Protein AF-A0A560DFE4-F1 (afdb_monomer)

Mean predicted aligned error: 6.1 Å

Nearest PDB structures (foldseek):
  7d5s-assembly1_A5  TM=6.092E-01  e=1.907E+00  Saccharomyces cerevisiae S288C
  2gid-assembly2_J  TM=3.712E-01  e=9.970E-01  Trypanosoma brucei brucei TREU927
  4wqt-assembly3_N  TM=3.656E-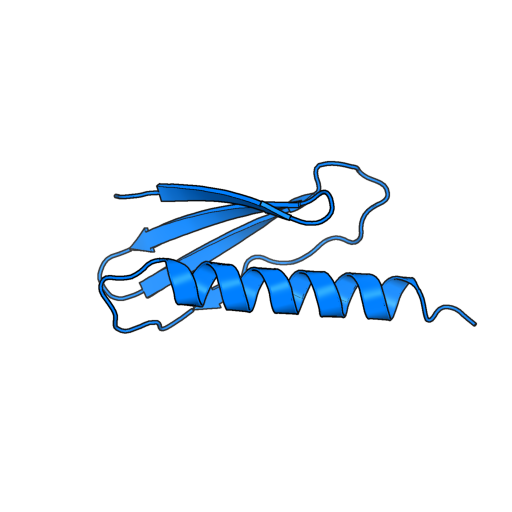01  e=1.907E+00  Thermus thermophilus HB8
  1iw7-assembly1_D  TM=3.934E-01  e=3.057E+00  Thermus thermophilus
  4wqt-assembly2_I  TM=3.580E-01  e=3.870E+00  Thermus thermophilus HB8

Secondary structure (DSSP, 8-state):
--EEEEEETTEEEEEEEETTEEEEEEEESSTTSPP---EEE---SS-SHHHHHHHHHHHHHHHHHHTT--

pLDDT: mean 81.09, std 12.12, range [41.53, 93.31]

Solvent-accessible surface area (backbone atoms only — not comparable to full-atom values): 4255 Å² total; per-residue (Å²): 116,68,68,49,75,48,78,55,97,61,25,43,36,39,36,38,53,48,99,75,34,34,34,28,41,53,40,68,73,45,89,89,51,80,88,56,82,66,46,82,40,88,47,88,61,97,64,66,64,67,49,54,53,52,50,52,50,52,52,52,52,54,54,55,55,68,72,62,78,123

Organism: NCBI:txid1803665

Sequence (70 aa):
MPTEQQTFRGYNIQVTNNPALWYAAIYRTDPTLPDIDWVALNIRTTSVSPAFQEAKQVINRALGRAGSIT

Structure (mmCIF, N/CA/C/O backbone):
data_AF-A0A560DFE4-F1
#
_entry.id   AF-A0A560DFE4-F1
#
loop_
_atom_site.group_PDB
_atom_site.id
_atom_site.type_symbol
_atom_site.label_atom_id
_at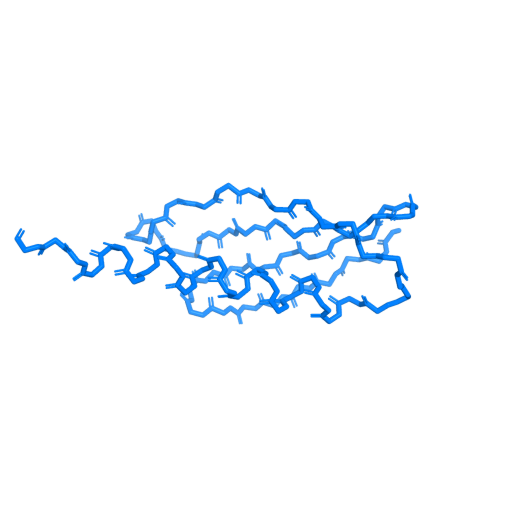om_site.label_alt_id
_atom_site.label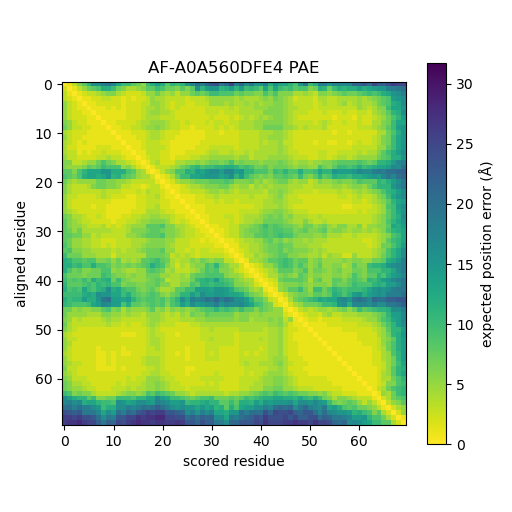_comp_id
_atom_site.label_asym_id
_atom_site.label_entity_id
_atom_site.label_seq_id
_atom_site.pdbx_PDB_ins_code
_atom_site.Cartn_x
_atom_site.Cartn_y
_atom_site.Cartn_z
_atom_site.occupancy
_atom_site.B_iso_or_equiv
_atom_site.auth_seq_id
_atom_site.auth_comp_id
_atom_site.auth_asym_id
_atom_site.auth_atom_id
_atom_site.pdbx_PDB_model_num
ATOM 1 N N . MET A 1 1 ? 16.647 -7.435 -4.527 1.00 60.81 1 MET A N 1
ATOM 2 C CA . MET A 1 1 ? 15.288 -7.088 -4.993 1.00 60.81 1 MET A CA 1
ATOM 3 C C . MET A 1 1 ? 14.955 -5.715 -4.437 1.00 60.81 1 MET A C 1
ATOM 5 O O . MET A 1 1 ? 14.984 -5.586 -3.216 1.00 60.81 1 MET A O 1
ATOM 9 N N . PRO A 1 2 ? 14.741 -4.682 -5.270 1.00 71.06 2 PRO A N 1
ATOM 10 C CA . PRO A 1 2 ? 14.343 -3.378 -4.760 1.00 71.06 2 PRO A CA 1
ATOM 11 C C . PRO A 1 2 ? 12.965 -3.509 -4.109 1.00 71.06 2 PRO A C 1
ATOM 13 O O . PRO A 1 2 ? 12.033 -4.069 -4.692 1.00 71.06 2 PRO A O 1
ATOM 16 N N . THR A 1 3 ? 12.889 -3.055 -2.865 1.00 80.94 3 THR A N 1
ATOM 17 C CA . THR A 1 3 ? 11.645 -2.928 -2.120 1.00 80.94 3 THR A CA 1
ATOM 18 C C . THR A 1 3 ? 11.519 -1.477 -1.710 1.00 80.94 3 THR A C 1
ATOM 20 O O . THR A 1 3 ? 12.433 -0.936 -1.090 1.00 80.94 3 THR A O 1
ATOM 23 N N . GLU A 1 4 ? 10.401 -0.861 -2.053 1.00 88.38 4 GLU A N 1
ATOM 24 C CA . GLU A 1 4 ? 10.088 0.510 -1.674 1.00 88.38 4 GLU A CA 1
ATOM 25 C C . GLU A 1 4 ? 8.887 0.511 -0.742 1.00 88.38 4 GLU A C 1
ATOM 27 O O . GLU A 1 4 ? 8.013 -0.351 -0.835 1.00 88.38 4 GLU A O 1
ATOM 32 N N . GLN A 1 5 ? 8.846 1.474 0.174 1.00 92.06 5 GLN A N 1
ATOM 33 C CA . GLN A 1 5 ? 7.775 1.577 1.155 1.00 92.06 5 GLN A CA 1
ATOM 34 C C . GLN A 1 5 ? 7.195 2.982 1.177 1.00 92.06 5 GLN A C 1
ATOM 36 O O . GLN A 1 5 ? 7.919 3.970 1.055 1.00 92.06 5 GLN A O 1
ATOM 41 N N . GLN A 1 6 ? 5.881 3.067 1.355 1.00 91.62 6 GLN A N 1
ATOM 42 C CA . GLN A 1 6 ? 5.185 4.331 1.518 1.00 91.62 6 GLN A CA 1
ATOM 43 C C . GLN A 1 6 ? 4.000 4.178 2.462 1.00 91.62 6 GLN A C 1
ATOM 45 O O . GLN A 1 6 ? 3.193 3.262 2.327 1.00 91.62 6 GLN A O 1
ATOM 50 N N . THR A 1 7 ? 3.837 5.149 3.354 1.00 92.88 7 THR A N 1
ATOM 51 C CA . THR A 1 7 ? 2.656 5.238 4.211 1.00 92.88 7 THR A CA 1
ATOM 52 C C . THR A 1 7 ? 1.538 6.016 3.517 1.00 92.88 7 THR A C 1
ATOM 54 O O . THR A 1 7 ? 1.770 7.080 2.937 1.00 92.88 7 THR A O 1
ATOM 57 N N . PHE A 1 8 ? 0.306 5.517 3.598 1.00 93.31 8 PHE A N 1
ATOM 58 C CA . PHE A 1 8 ? -0.885 6.185 3.082 1.00 93.31 8 PHE A CA 1
ATOM 59 C C . PHE A 1 8 ? -2.110 5.876 3.951 1.00 93.31 8 PHE A C 1
ATOM 61 O O . PHE A 1 8 ? -2.487 4.720 4.096 1.00 93.31 8 PHE A O 1
ATOM 68 N N . ARG A 1 9 ? -2.751 6.913 4.513 1.00 90.06 9 ARG A N 1
ATOM 69 C CA . ARG A 1 9 ? -4.007 6.811 5.293 1.00 90.06 9 ARG A CA 1
ATOM 70 C C . ARG A 1 9 ? -3.990 5.750 6.411 1.00 90.06 9 ARG A C 1
ATOM 72 O O . ARG A 1 9 ? -4.972 5.043 6.600 1.00 90.06 9 ARG A O 1
ATOM 79 N N . GLY A 1 10 ? -2.877 5.631 7.136 1.00 90.94 10 GLY A N 1
ATOM 80 C CA . GLY A 1 10 ? -2.735 4.627 8.201 1.00 90.94 10 GLY A CA 1
ATOM 81 C C . GLY A 1 10 ? -2.417 3.214 7.699 1.00 90.94 10 GLY A C 1
ATOM 82 O O . GLY A 1 10 ? -2.536 2.249 8.442 1.00 90.94 10 GLY A O 1
ATOM 83 N N . TYR A 1 11 ? -1.993 3.071 6.444 1.00 92.25 11 TYR A N 1
ATOM 84 C CA . TYR A 1 11 ? -1.451 1.825 5.912 1.00 92.25 11 TYR A CA 1
ATOM 85 C C . TYR A 1 11 ? 0.006 2.010 5.508 1.00 92.25 11 TYR A C 1
ATOM 87 O O . TYR A 1 11 ? 0.355 3.031 4.916 1.00 92.25 11 TYR A O 1
ATOM 95 N N . ASN A 1 12 ? 0.845 1.018 5.786 1.00 93.06 12 ASN A N 1
ATOM 96 C CA . ASN A 1 12 ? 2.163 0.883 5.185 1.00 93.06 12 ASN A CA 1
ATOM 97 C C . ASN A 1 12 ? 2.041 0.030 3.915 1.00 93.06 12 ASN A C 1
ATOM 99 O O . ASN A 1 12 ? 1.569 -1.105 3.967 1.00 93.06 12 ASN A O 1
ATOM 103 N N . ILE A 1 13 ? 2.437 0.590 2.778 1.00 92.00 13 ILE A N 1
ATOM 104 C CA . ILE A 1 13 ? 2.458 -0.084 1.485 1.00 92.00 13 ILE A CA 1
ATOM 105 C C . ILE A 1 13 ? 3.902 -0.464 1.194 1.00 92.00 13 ILE A C 1
ATOM 107 O O . ILE A 1 13 ? 4.753 0.412 1.067 1.00 92.00 13 ILE A O 1
ATOM 111 N N . GLN A 1 14 ? 4.164 -1.754 1.030 1.00 91.31 14 GLN A N 1
ATOM 112 C CA . GLN A 1 14 ? 5.460 -2.283 0.635 1.00 91.31 14 GLN A CA 1
ATOM 113 C C . GLN A 1 14 ? 5.372 -2.816 -0.790 1.00 91.31 14 GLN A C 1
ATOM 115 O O . GLN A 1 14 ? 4.640 -3.767 -1.056 1.00 91.31 14 GLN A O 1
ATOM 120 N N . VAL A 1 15 ? 6.132 -2.216 -1.702 1.00 88.31 15 VAL A N 1
ATOM 121 C CA . VAL A 1 15 ? 6.207 -2.642 -3.095 1.00 88.31 15 VAL A CA 1
ATOM 122 C C . VAL A 1 15 ? 7.513 -3.378 -3.348 1.00 88.31 15 VAL A C 1
ATOM 124 O O . VAL A 1 15 ? 8.586 -2.816 -3.147 1.00 88.31 15 VAL A O 1
ATOM 127 N N . THR A 1 16 ? 7.435 -4.616 -3.831 1.00 86.88 16 THR A N 1
ATOM 128 C CA . THR A 1 16 ? 8.603 -5.448 -4.145 1.00 86.88 16 THR A CA 1
ATOM 129 C C . THR A 1 16 ? 8.619 -5.816 -5.626 1.00 86.88 16 THR A C 1
ATOM 131 O O . THR A 1 16 ? 7.612 -6.262 -6.181 1.00 86.88 16 THR A O 1
ATOM 134 N N . ASN A 1 17 ? 9.780 -5.652 -6.269 1.00 83.00 17 ASN A N 1
ATOM 135 C CA . ASN A 1 17 ? 10.010 -6.151 -7.623 1.00 83.00 17 ASN A CA 1
ATOM 136 C C . ASN A 1 17 ? 10.428 -7.627 -7.583 1.00 83.00 17 ASN A C 1
ATOM 138 O O . ASN A 1 17 ? 11.486 -7.964 -7.043 1.00 83.00 17 ASN A O 1
ATOM 142 N N . ASN A 1 18 ? 9.618 -8.487 -8.191 1.00 73.69 18 ASN A N 1
ATOM 143 C CA . ASN A 1 18 ? 10.004 -9.839 -8.585 1.00 73.69 18 ASN A CA 1
ATOM 144 C C . ASN A 1 18 ? 10.238 -9.811 -10.109 1.00 73.69 18 ASN A C 1
ATOM 146 O O . ASN A 1 18 ? 9.536 -9.057 -10.786 1.00 73.69 18 ASN A O 1
ATOM 150 N N . PRO A 1 19 ? 11.165 -10.583 -10.704 1.00 68.56 19 PRO A N 1
ATOM 151 C CA . PRO A 1 19 ? 11.430 -10.504 -12.139 1.00 68.56 19 PRO A CA 1
ATOM 152 C C . PRO A 1 19 ? 10.129 -10.635 -12.953 1.00 68.56 19 PRO A C 1
ATOM 154 O O . PRO A 1 19 ? 9.465 -11.666 -12.906 1.00 68.56 19 PRO A O 1
ATOM 157 N N . ALA A 1 20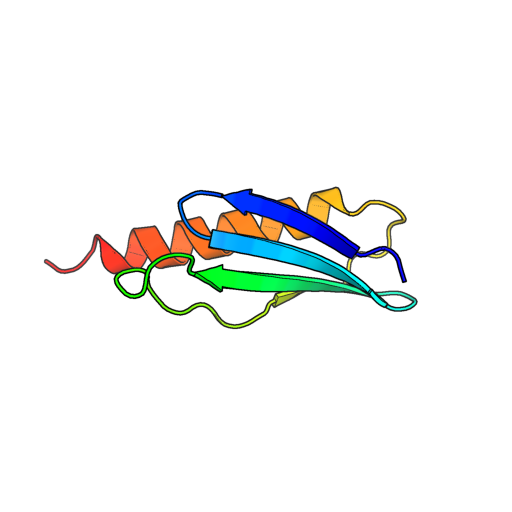 ? 9.774 -9.554 -13.662 1.00 67.69 20 ALA A N 1
ATOM 158 C CA . ALA A 1 20 ? 8.558 -9.329 -14.461 1.00 67.69 20 ALA A CA 1
ATOM 159 C C . ALA A 1 20 ? 7.244 -8.924 -13.747 1.00 67.69 20 ALA A C 1
ATOM 161 O O . ALA A 1 20 ? 6.288 -8.602 -14.453 1.00 67.69 20 ALA A O 1
ATOM 162 N N . LEU A 1 21 ? 7.170 -8.875 -12.410 1.00 74.00 21 LEU A N 1
ATOM 163 C CA . LEU A 1 21 ? 5.948 -8.512 -11.671 1.00 74.00 21 LEU A CA 1
ATOM 164 C C . LEU A 1 21 ? 6.240 -7.597 -10.472 1.00 74.00 21 LEU A C 1
ATOM 166 O O . LEU A 1 21 ? 7.215 -7.785 -9.744 1.00 74.00 21 LEU A O 1
ATOM 170 N N . TRP A 1 22 ? 5.346 -6.641 -10.223 1.00 80.94 22 TRP A N 1
ATOM 171 C CA . TRP A 1 22 ? 5.396 -5.788 -9.037 1.00 80.94 22 TRP A CA 1
ATOM 172 C C . TRP A 1 22 ? 4.304 -6.208 -8.056 1.00 80.94 22 TRP A C 1
ATOM 174 O O . TRP A 1 22 ? 3.138 -6.341 -8.420 1.00 80.94 22 TRP A O 1
ATOM 184 N N . TYR A 1 23 ? 4.680 -6.409 -6.801 1.00 83.00 23 TYR A N 1
ATOM 185 C CA . TYR A 1 23 ? 3.758 -6.799 -5.737 1.00 83.00 23 TYR A CA 1
ATOM 186 C C . TYR A 1 23 ? 3.616 -5.652 -4.758 1.00 83.00 23 TYR A C 1
ATOM 188 O O . TYR A 1 23 ? 4.634 -5.079 -4.385 1.00 83.00 23 TYR A O 1
ATOM 196 N N . ALA A 1 24 ? 2.393 -5.343 -4.332 1.00 87.62 24 ALA A N 1
ATOM 197 C CA . ALA A 1 24 ? 2.128 -4.397 -3.260 1.00 87.62 24 ALA A CA 1
ATOM 198 C C . ALA A 1 24 ? 1.497 -5.135 -2.072 1.00 87.62 24 ALA A C 1
ATOM 200 O O . ALA A 1 24 ? 0.357 -5.597 -2.141 1.00 87.62 24 ALA A O 1
ATOM 201 N N . ALA A 1 25 ? 2.243 -5.245 -0.978 1.00 89.06 25 ALA A N 1
ATOM 202 C CA . ALA A 1 25 ? 1.713 -5.669 0.309 1.00 89.06 25 ALA A CA 1
ATOM 203 C C . ALA A 1 25 ? 1.213 -4.440 1.078 1.00 89.06 25 ALA A C 1
ATOM 205 O O . ALA A 1 25 ? 1.879 -3.404 1.092 1.00 89.06 25 ALA A O 1
ATOM 206 N N . ILE A 1 26 ? 0.037 -4.542 1.693 1.00 91.00 26 ILE A N 1
ATOM 207 C CA . ILE A 1 26 ? -0.614 -3.444 2.410 1.00 91.00 26 ILE A CA 1
ATOM 208 C C . ILE A 1 26 ? -0.798 -3.888 3.858 1.00 91.00 26 ILE A C 1
ATOM 210 O O . ILE A 1 26 ? -1.487 -4.864 4.127 1.00 91.00 26 ILE A O 1
ATOM 214 N N . TYR A 1 27 ? -0.191 -3.164 4.791 1.00 89.94 27 TYR A N 1
ATOM 215 C CA . TYR A 1 27 ? -0.267 -3.455 6.218 1.00 89.94 27 TYR A CA 1
ATOM 216 C C . TYR A 1 27 ? -0.959 -2.306 6.933 1.00 89.94 27 TYR A C 1
ATOM 218 O O . TYR A 1 27 ? -0.525 -1.159 6.830 1.00 89.94 27 TYR A O 1
ATOM 226 N N . ARG A 1 28 ? -2.023 -2.589 7.684 1.00 90.81 28 ARG A N 1
ATOM 227 C CA . ARG A 1 28 ? -2.627 -1.585 8.568 1.00 90.81 28 ARG A CA 1
ATOM 228 C C . ARG A 1 28 ? -1.654 -1.213 9.685 1.00 90.81 28 ARG A C 1
ATOM 230 O O . ARG A 1 28 ? -1.048 -2.088 10.298 1.00 90.81 28 ARG A O 1
ATOM 237 N N . THR A 1 29 ? -1.513 0.079 9.957 1.00 89.50 29 THR A N 1
ATOM 238 C CA . THR A 1 29 ? -0.727 0.569 11.100 1.00 89.50 29 THR A CA 1
ATOM 239 C C . THR A 1 29 ? -1.559 0.648 12.377 1.00 89.50 29 THR A C 1
ATOM 241 O O . THR A 1 29 ? -1.000 0.843 13.449 1.00 89.50 29 THR A O 1
ATOM 244 N N . ASP A 1 30 ? -2.882 0.508 12.261 1.00 86.06 30 ASP A N 1
ATOM 245 C CA . ASP A 1 30 ? -3.842 0.532 13.362 1.00 86.06 30 ASP A CA 1
ATOM 246 C C . ASP A 1 30 ? -4.839 -0.639 13.213 1.00 86.06 30 ASP A C 1
ATOM 248 O O . ASP A 1 30 ? -5.329 -0.878 12.104 1.00 86.06 30 ASP A O 1
ATOM 252 N N . PRO A 1 31 ? -5.149 -1.391 14.285 1.00 85.88 31 PRO A N 1
ATOM 253 C CA . PRO A 1 31 ? -6.072 -2.529 14.237 1.00 85.88 31 PRO A CA 1
ATOM 254 C C . PRO A 1 31 ? -7.533 -2.160 13.925 1.00 85.88 31 PRO A C 1
ATOM 256 O O . PRO A 1 31 ? -8.291 -3.035 13.510 1.00 85.88 31 PRO A O 1
ATOM 259 N N . THR A 1 32 ? -7.938 -0.900 14.101 1.00 88.12 32 THR A N 1
ATOM 260 C CA . THR A 1 32 ? -9.289 -0.404 13.774 1.00 88.12 32 THR A CA 1
ATOM 261 C C . THR A 1 32 ? -9.526 -0.252 12.271 1.00 88.12 32 THR A C 1
ATOM 263 O O . THR A 1 32 ? -10.669 -0.138 11.829 1.00 88.12 32 THR A O 1
ATOM 266 N N . LEU A 1 33 ? -8.458 -0.271 11.470 1.00 87.88 33 LEU A N 1
ATOM 267 C CA . LEU A 1 33 ? -8.542 -0.193 10.019 1.00 87.88 33 LEU A CA 1
ATOM 268 C C . LEU A 1 33 ? -8.965 -1.540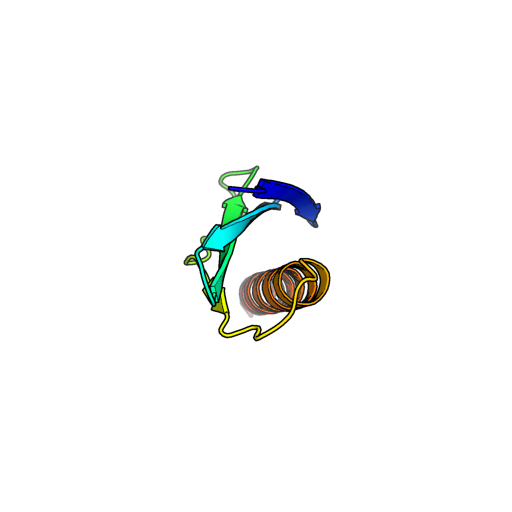 9.411 1.00 87.88 33 LEU A C 1
ATOM 270 O O . LEU A 1 33 ? -8.558 -2.599 9.913 1.00 87.88 33 LEU A O 1
ATOM 274 N N . PRO A 1 34 ? -9.735 -1.517 8.303 1.00 87.06 34 PRO A N 1
ATOM 275 C CA . PRO A 1 34 ? -10.129 -2.733 7.615 1.00 87.06 34 PRO A CA 1
ATOM 276 C C . PRO A 1 34 ? -8.905 -3.477 7.086 1.00 87.06 34 PRO A C 1
ATOM 278 O O . PRO A 1 34 ? -7.936 -2.862 6.623 1.00 87.06 34 PRO A O 1
ATOM 281 N N . ASP A 1 35 ? -8.988 -4.802 7.163 1.00 86.69 35 ASP A N 1
ATOM 282 C CA . ASP A 1 35 ? -7.997 -5.703 6.592 1.00 86.69 35 ASP A CA 1
ATOM 283 C C . ASP A 1 35 ? -8.064 -5.657 5.058 1.00 86.69 35 ASP A C 1
ATOM 285 O O . ASP A 1 35 ? -9.138 -5.478 4.473 1.00 86.69 35 ASP A O 1
ATOM 289 N N . ILE A 1 36 ? -6.904 -5.746 4.413 1.00 85.12 36 ILE A N 1
ATOM 290 C CA . ILE A 1 36 ? -6.753 -5.626 2.964 1.00 85.12 36 ILE A CA 1
ATOM 291 C C . ILE A 1 36 ? -5.772 -6.702 2.518 1.00 85.12 36 ILE A C 1
ATOM 293 O O . ILE A 1 36 ? -4.595 -6.660 2.876 1.00 85.12 36 ILE A O 1
ATOM 297 N N . ASP A 1 37 ? -6.249 -7.626 1.685 1.00 77.62 37 ASP A N 1
ATOM 298 C CA . ASP A 1 37 ? -5.387 -8.617 1.053 1.00 77.62 37 ASP A CA 1
ATOM 299 C C . ASP A 1 37 ? -4.326 -7.952 0.163 1.00 77.62 37 ASP A C 1
ATOM 301 O O . ASP A 1 37 ? -4.541 -6.912 -0.468 1.00 77.62 37 ASP A O 1
ATOM 305 N N . TRP A 1 38 ? -3.157 -8.584 0.100 1.00 74.62 38 TRP A N 1
ATOM 306 C CA . TRP A 1 38 ? -2.057 -8.183 -0.772 1.00 74.62 38 TRP A CA 1
ATOM 307 C C . TRP A 1 38 ? -2.484 -8.172 -2.248 1.00 74.62 38 TRP A C 1
ATOM 309 O O . TRP A 1 38 ? -3.292 -8.986 -2.695 1.00 74.62 38 TRP A O 1
ATOM 319 N N . VAL A 1 39 ? -1.906 -7.257 -3.033 1.00 75.94 39 VAL A N 1
ATOM 320 C CA . VAL A 1 39 ? -2.283 -7.049 -4.438 1.00 75.94 39 VAL A CA 1
ATOM 321 C C . VAL A 1 39 ? -1.080 -7.318 -5.339 1.00 75.94 39 VAL A C 1
ATOM 323 O O . VAL A 1 39 ? -0.077 -6.600 -5.307 1.00 75.94 39 VAL A O 1
ATOM 326 N N . ALA A 1 40 ? -1.174 -8.358 -6.169 1.00 74.31 40 ALA A N 1
ATOM 327 C CA . ALA A 1 40 ? -0.208 -8.613 -7.236 1.00 74.31 40 ALA A CA 1
ATOM 328 C C . ALA A 1 40 ? -0.568 -7.819 -8.488 1.00 74.31 40 ALA A C 1
ATOM 330 O O . ALA A 1 40 ? -1.697 -7.899 -8.973 1.00 74.31 40 ALA A O 1
ATOM 331 N N . LEU A 1 41 ? 0.402 -7.098 -9.049 1.00 70.12 41 LEU A N 1
ATOM 332 C CA . LEU A 1 41 ? 0.190 -6.275 -10.231 1.00 70.12 41 LEU A CA 1
ATOM 333 C C . LEU A 1 41 ? 1.148 -6.663 -11.344 1.00 70.12 41 LEU A C 1
ATOM 335 O O . LEU A 1 41 ? 2.374 -6.653 -11.210 1.00 70.12 41 LEU A O 1
ATOM 339 N N . ASN A 1 42 ? 0.563 -6.968 -12.498 1.00 68.62 42 ASN A N 1
ATOM 340 C CA . ASN A 1 42 ? 1.316 -7.274 -13.702 1.00 68.62 42 ASN A CA 1
ATOM 341 C C . ASN A 1 42 ? 1.736 -5.986 -14.413 1.00 68.62 42 ASN A C 1
ATOM 343 O O . ASN A 1 42 ? 1.213 -5.619 -15.463 1.00 68.62 42 ASN A O 1
ATOM 347 N N . ILE A 1 43 ? 2.659 -5.261 -13.787 1.00 65.25 43 ILE A N 1
ATOM 348 C CA . ILE A 1 43 ? 3.213 -4.025 -14.328 1.00 65.25 43 ILE A CA 1
ATOM 349 C C . ILE A 1 43 ? 4.500 -4.381 -15.070 1.00 65.25 43 ILE A C 1
ATOM 351 O O . ILE A 1 43 ? 5.551 -4.595 -14.469 1.00 65.25 43 ILE A O 1
ATOM 355 N N . ARG A 1 44 ? 4.435 -4.410 -16.402 1.00 63.59 44 ARG A N 1
ATOM 356 C CA . ARG A 1 44 ? 5.614 -4.570 -17.268 1.00 63.59 44 ARG A CA 1
ATOM 357 C C . ARG A 1 44 ? 6.387 -3.254 -17.382 1.00 63.59 44 ARG A C 1
ATOM 359 O O . ARG A 1 44 ? 6.436 -2.653 -18.450 1.00 63.59 44 ARG A O 1
ATOM 366 N N . THR A 1 45 ? 6.938 -2.757 -16.277 1.00 62.47 45 THR A N 1
ATOM 367 C CA . THR A 1 45 ? 7.721 -1.510 -16.274 1.00 62.47 45 THR A CA 1
ATOM 368 C C . THR A 1 45 ? 8.875 -1.576 -15.277 1.00 62.47 45 THR A C 1
ATOM 370 O O . THR A 1 45 ? 8.861 -2.380 -14.345 1.00 62.47 45 THR A O 1
ATOM 373 N N . THR A 1 46 ? 9.864 -0.702 -15.448 1.00 65.00 46 THR A N 1
ATOM 374 C CA . THR A 1 46 ? 10.953 -0.476 -14.486 1.00 65.00 46 THR A CA 1
ATOM 375 C C . THR A 1 46 ? 10.544 0.422 -13.312 1.00 65.00 46 THR A C 1
ATOM 377 O O . THR A 1 46 ? 11.368 0.675 -12.440 1.00 65.00 46 THR A O 1
ATOM 380 N N . SER A 1 47 ? 9.300 0.920 -13.275 1.00 73.56 47 SER A N 1
ATOM 381 C CA . SER A 1 47 ? 8.839 1.891 -12.281 1.00 73.56 47 SER A CA 1
ATOM 382 C C . SER A 1 47 ? 7.901 1.268 -11.250 1.00 73.56 47 SER A C 1
ATOM 384 O O . SER A 1 47 ? 6.955 0.556 -11.580 1.00 73.56 47 SER A O 1
ATOM 386 N N . VAL A 1 48 ? 8.147 1.617 -9.992 1.00 80.62 48 VAL A N 1
ATOM 387 C CA . VAL A 1 48 ? 7.365 1.242 -8.809 1.00 80.62 48 VAL A CA 1
ATOM 388 C C . VAL A 1 48 ? 6.028 1.996 -8.699 1.00 80.62 48 VAL A C 1
ATOM 390 O O . VA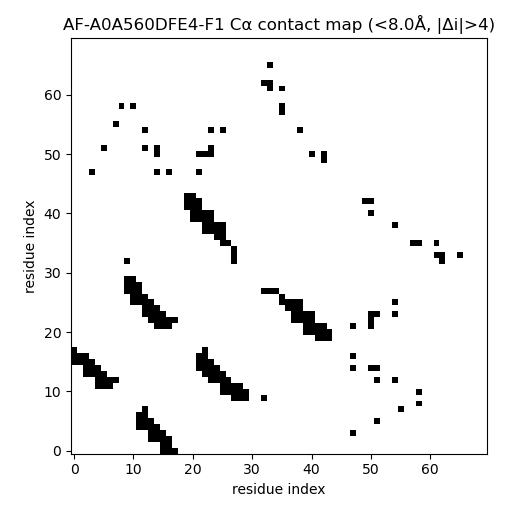L A 1 48 ? 5.077 1.526 -8.072 1.00 80.62 48 VAL A O 1
ATOM 393 N N . SER A 1 49 ? 5.934 3.181 -9.315 1.00 84.75 49 SER A N 1
ATOM 394 C CA . SER A 1 49 ? 4.829 4.129 -9.120 1.00 84.75 49 SER A CA 1
ATOM 395 C C . SER A 1 49 ? 3.438 3.558 -9.416 1.00 84.75 49 SER A C 1
ATOM 397 O O . SER A 1 49 ? 2.529 3.815 -8.622 1.00 84.75 49 SER A O 1
ATOM 399 N N . PRO A 1 50 ? 3.225 2.769 -10.491 1.00 84.56 50 PRO A N 1
ATOM 400 C CA . PRO A 1 50 ? 1.905 2.209 -10.768 1.00 84.56 50 PRO A CA 1
ATOM 401 C C . PRO A 1 50 ? 1.451 1.220 -9.685 1.00 84.56 50 PRO A C 1
ATOM 403 O O . PRO A 1 50 ? 0.265 1.167 -9.368 1.00 84.56 50 PRO A O 1
ATOM 406 N N . ALA A 1 51 ? 2.383 0.501 -9.047 1.00 86.81 51 ALA A N 1
ATOM 407 C CA . ALA A 1 51 ? 2.048 -0.422 -7.965 1.00 86.81 51 ALA A CA 1
ATOM 408 C C . ALA A 1 51 ? 1.577 0.324 -6.709 1.00 86.81 51 ALA A C 1
ATOM 410 O O . ALA A 1 51 ? 0.584 -0.057 -6.089 1.00 86.81 51 ALA A O 1
ATOM 411 N N . PHE A 1 52 ? 2.226 1.446 -6.383 1.00 89.00 52 PHE A N 1
ATOM 412 C CA . PHE A 1 52 ? 1.763 2.324 -5.310 1.00 89.00 52 PHE A CA 1
ATOM 413 C C . PHE A 1 52 ? 0.407 2.968 -5.611 1.00 89.00 52 PHE A C 1
ATOM 415 O O . PHE A 1 52 ? -0.404 3.123 -4.698 1.00 89.00 52 PHE A O 1
ATOM 422 N N . GLN A 1 53 ? 0.145 3.380 -6.856 1.00 90.31 53 GLN A N 1
ATOM 423 C CA . GLN A 1 53 ? -1.140 3.988 -7.215 1.00 90.31 53 GLN A CA 1
ATOM 424 C C . GLN A 1 53 ? -2.302 3.011 -7.043 1.00 90.31 53 GLN A C 1
ATOM 426 O O . GLN A 1 53 ? -3.310 3.372 -6.437 1.0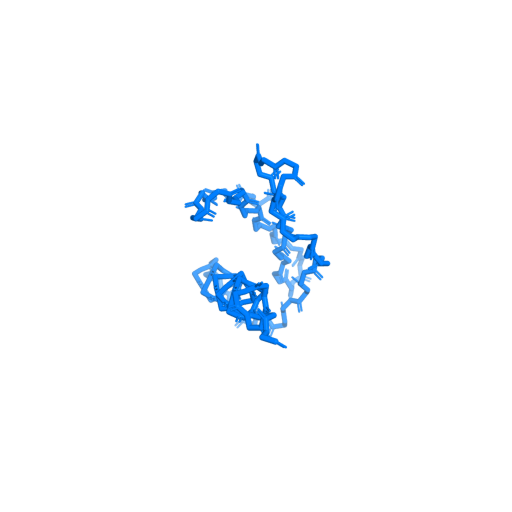0 90.31 53 GLN A O 1
ATOM 431 N N . GLU A 1 54 ? -2.148 1.778 -7.509 1.00 89.12 54 GLU A N 1
ATOM 432 C CA . GLU A 1 54 ? -3.188 0.763 -7.370 1.00 89.12 54 GLU A CA 1
ATOM 433 C C . GLU A 1 54 ? -3.404 0.372 -5.900 1.00 89.12 54 GLU A C 1
ATOM 435 O O . GLU A 1 54 ? -4.543 0.336 -5.435 1.00 89.12 54 GLU A O 1
ATOM 440 N N . ALA A 1 55 ? -2.329 0.211 -5.117 1.00 89.38 55 ALA A N 1
ATOM 441 C CA . ALA A 1 55 ? -2.438 -0.030 -3.677 1.00 89.38 55 ALA A CA 1
ATOM 442 C C . ALA A 1 55 ? -3.228 1.082 -2.956 1.00 89.38 55 ALA A C 1
ATOM 444 O O . ALA A 1 55 ? -4.104 0.804 -2.135 1.00 89.38 55 ALA A O 1
ATOM 445 N N . LYS A 1 56 ? -2.995 2.353 -3.316 1.00 92.06 56 LYS A N 1
ATOM 446 C CA . LYS A 1 56 ? -3.769 3.496 -2.795 1.00 92.06 56 LYS A CA 1
ATOM 447 C C . LYS A 1 56 ? -5.243 3.436 -3.198 1.00 92.06 56 LYS A C 1
ATOM 449 O O . LYS A 1 56 ? -6.099 3.800 -2.392 1.00 92.06 56 LYS A O 1
ATOM 454 N N . GLN A 1 57 ? -5.564 2.992 -4.415 1.00 91.44 57 GLN A N 1
ATOM 455 C CA . GLN A 1 57 ? -6.958 2.817 -4.834 1.00 91.44 57 GLN A CA 1
ATOM 456 C C . GLN A 1 57 ? -7.662 1.727 -4.026 1.00 91.44 57 GLN A C 1
ATOM 458 O O . GLN A 1 57 ? -8.800 1.933 -3.604 1.00 91.44 57 GLN A O 1
ATOM 463 N N . VAL A 1 58 ? -6.993 0.602 -3.771 1.00 89.44 58 VAL A N 1
ATOM 464 C CA . VAL A 1 58 ? -7.541 -0.486 -2.949 1.00 89.44 58 VAL A CA 1
ATOM 465 C C . VAL A 1 58 ? -7.816 -0.006 -1.523 1.00 89.44 58 VAL A C 1
ATOM 467 O O . VAL A 1 58 ? -8.928 -0.199 -1.032 1.00 89.44 58 VAL A O 1
ATOM 470 N N . ILE A 1 59 ? -6.881 0.730 -0.912 1.00 90.50 59 ILE A N 1
ATOM 471 C CA . ILE A 1 59 ? -7.089 1.377 0.396 1.00 90.50 59 ILE A CA 1
ATOM 472 C C . ILE A 1 59 ? -8.309 2.305 0.368 1.00 90.50 59 ILE A C 1
ATOM 474 O O . ILE A 1 59 ? -9.180 2.217 1.232 1.00 90.50 59 ILE A O 1
ATOM 478 N N . ASN A 1 60 ? -8.421 3.173 -0.641 1.00 92.62 60 ASN A N 1
ATOM 479 C CA . ASN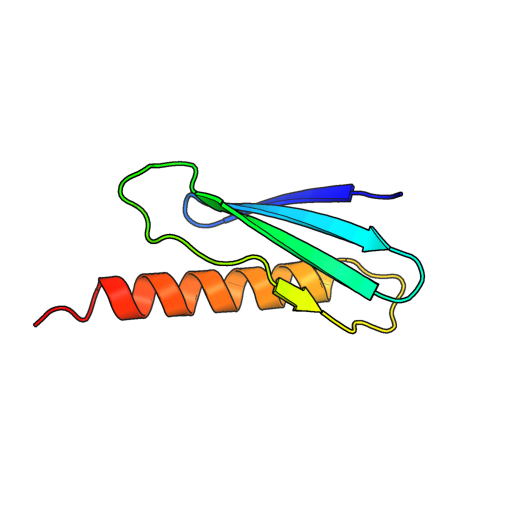 A 1 60 ? -9.565 4.081 -0.755 1.00 92.62 60 ASN A CA 1
ATOM 480 C C . ASN A 1 60 ? -10.899 3.328 -0.893 1.00 92.62 60 ASN A C 1
ATOM 482 O O . ASN A 1 60 ? -11.889 3.744 -0.293 1.00 92.62 60 ASN A O 1
ATOM 486 N N . ARG A 1 61 ? -10.937 2.216 -1.640 1.00 89.50 61 ARG A N 1
ATOM 487 C CA . ARG A 1 61 ? -12.137 1.370 -1.773 1.00 89.50 61 ARG A CA 1
ATOM 488 C C . ARG A 1 61 ? -12.494 0.682 -0.454 1.00 89.50 61 ARG A C 1
ATOM 490 O O . ARG A 1 61 ? -13.669 0.660 -0.098 1.00 89.50 61 ARG A O 1
ATOM 497 N N . ALA A 1 62 ? -11.510 0.150 0.272 1.00 87.75 62 ALA A N 1
ATOM 498 C CA . ALA A 1 62 ? -11.727 -0.496 1.566 1.00 87.75 62 ALA A CA 1
ATOM 499 C C . ALA A 1 62 ? -12.285 0.491 2.604 1.00 87.75 62 ALA A C 1
ATOM 501 O O . ALA A 1 62 ? -13.298 0.215 3.245 1.00 87.75 62 ALA A O 1
ATOM 502 N N . LEU A 1 63 ? -11.691 1.683 2.697 1.00 87.75 63 LEU A N 1
ATOM 503 C CA . LEU A 1 63 ? -12.153 2.742 3.597 1.00 87.75 63 LEU A CA 1
ATOM 504 C C . LEU A 1 63 ? -13.529 3.296 3.198 1.00 87.75 63 LEU A C 1
ATOM 506 O O . LEU A 1 63 ? -14.364 3.543 4.063 1.00 87.75 63 LEU A O 1
ATOM 510 N N . GLY A 1 64 ? -13.793 3.453 1.896 1.00 85.00 64 GLY A N 1
ATOM 511 C CA . GLY A 1 64 ? -15.103 3.879 1.396 1.00 85.00 64 GLY A CA 1
ATOM 512 C C . GLY A 1 64 ? -16.220 2.877 1.702 1.00 85.00 64 GLY A C 1
ATOM 513 O O . GLY A 1 64 ? -17.339 3.283 1.995 1.00 85.00 64 GLY A O 1
ATOM 514 N N . ARG A 1 65 ? -15.917 1.571 1.699 1.00 74.31 65 ARG A N 1
ATOM 515 C CA . ARG A 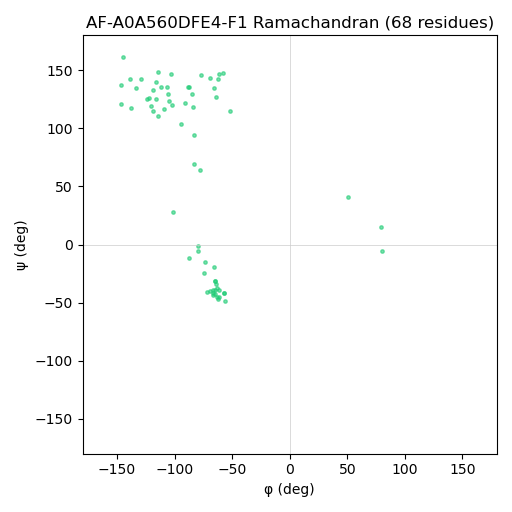1 65 ? -16.858 0.520 2.125 1.00 74.31 65 ARG A CA 1
ATOM 516 C C . ARG A 1 65 ? -17.080 0.520 3.638 1.00 74.31 65 ARG A C 1
ATOM 518 O O . ARG A 1 65 ? -18.218 0.381 4.068 1.00 74.31 65 ARG A O 1
ATOM 525 N N . ALA A 1 66 ? -16.027 0.718 4.433 1.00 62.41 66 ALA A N 1
ATOM 526 C CA . ALA A 1 66 ? -16.127 0.765 5.894 1.00 62.41 66 ALA A CA 1
ATOM 527 C C . ALA A 1 66 ? -16.963 1.956 6.405 1.00 62.41 66 ALA A C 1
ATOM 529 O O . ALA A 1 66 ? -17.643 1.837 7.418 1.00 62.41 66 ALA A O 1
ATOM 530 N N . GLY A 1 67 ? -16.960 3.086 5.689 1.00 57.69 67 GLY A N 1
ATOM 531 C CA . GLY A 1 67 ? -17.806 4.246 5.998 1.00 57.69 67 GLY A CA 1
ATOM 532 C C . GLY A 1 67 ? -19.265 4.133 5.536 1.00 57.69 67 GLY A C 1
ATOM 533 O O . GLY A 1 67 ? -20.057 5.017 5.843 1.00 57.69 67 GLY A O 1
ATOM 534 N N . SER A 1 68 ? -19.629 3.076 4.801 1.00 52.50 68 SER A N 1
ATOM 535 C CA . SER A 1 68 ? -20.964 2.889 4.212 1.00 52.50 68 SER A CA 1
ATOM 536 C C . SER A 1 68 ? -21.841 1.916 5.011 1.00 52.50 68 SER A C 1
ATOM 538 O O . SER A 1 68 ? -22.713 1.262 4.441 1.00 52.50 68 SER A O 1
ATOM 540 N N . ILE A 1 69 ? -21.612 1.811 6.322 1.00 44.44 69 ILE A N 1
ATOM 541 C CA . ILE A 1 69 ? -22.531 1.136 7.241 1.00 44.44 69 ILE A CA 1
ATOM 542 C C . ILE A 1 69 ? -23.612 2.163 7.600 1.00 44.44 69 ILE A C 1
ATOM 544 O O . ILE A 1 69 ? -23.399 3.023 8.452 1.00 44.44 69 ILE A O 1
ATOM 548 N N . THR A 1 70 ? -24.728 2.126 6.870 1.00 41.53 70 THR A N 1
ATOM 549 C CA . THR A 1 70 ? -26.000 2.767 7.248 1.00 41.53 70 THR A CA 1
ATOM 550 C C . THR A 1 70 ? -26.989 1.677 7.618 1.00 41.53 70 THR A C 1
ATOM 552 O O . THR A 1 70 ? -26.957 0.627 6.935 1.00 41.53 70 THR A O 1
#

Foldseek 3Di:
DDWDWDDDPQWIWIWDDDPQWIWIDIHGNDPVADDADTDIGRDRDPDRVVVVVVVNVSSVVRVVVVVPPD

Radius of gyration: 12.59 Å; Cα contacts (8 Å, |Δi|>4): 113; chains: 1; bounding box: 41×17×32 Å